Protein AF-A0A1M6CKC0-F1 (afdb_monomer_lite)

Foldseek 3Di:
DWDWDWDDDPFKTKTKTWDWDQDPVRKIKIKIKIWMWTHPDDPDPDDTDTPDMDMDIDIGHDDPDD

pLDDT: mean 73.11, std 14.07, range [48.78, 91.75]

Secondary structure (DSSP, 8-state):
---EEEEE-SSEEEEEEEEEEE-TTS-EEEEEEEEEEEE--TTSTT-EEEEEEEEEEEEE------

Organism: NCBI:txid1120997

Sequence (66 aa):
MIKEIYAKSEDITFIMVESEQRLPNGMMELRQSLVGWYYGFPNEANTRAFMGKFEAVCEYELEDEE

Radius of gyration: 16.89 Å; chains: 1; bounding box: 51×16×40 Å

Structure (mmCIF, N/CA/C/O backbone):
data_AF-A0A1M6CKC0-F1
#
_entry.id   AF-A0A1M6CKC0-F1
#
loop_
_atom_site.group_PDB
_atom_site.id
_atom_site.type_symbol
_atom_site.label_atom_id
_atom_site.label_alt_id
_atom_site.label_comp_id
_atom_site.label_asym_id
_atom_site.label_entity_id
_atom_site.label_seq_id
_atom_site.pdbx_PDB_ins_code
_atom_site.Cartn_x
_atom_site.Cartn_y
_atom_site.Cartn_z
_atom_site.occupancy
_atom_site.B_iso_or_equiv
_atom_site.auth_seq_id
_atom_site.auth_comp_id
_atom_site.auth_asym_id
_atom_site.auth_atom_id
_atom_site.pdbx_PDB_model_num
ATOM 1 N N . MET A 1 1 ? -6.370 -6.404 7.445 1.00 51.78 1 MET A N 1
ATOM 2 C CA . MET A 1 1 ? -5.980 -7.365 6.385 1.00 51.78 1 MET A CA 1
ATOM 3 C C . MET A 1 1 ? -5.144 -6.603 5.370 1.00 51.78 1 MET A C 1
ATOM 5 O O . MET A 1 1 ? -5.607 -5.551 4.967 1.00 51.78 1 MET A O 1
ATOM 9 N N . ILE A 1 2 ? -3.945 -7.067 5.002 1.00 48.94 2 ILE A N 1
ATOM 10 C CA . ILE A 1 2 ? -3.148 -6.424 3.943 1.00 48.94 2 ILE A CA 1
ATOM 11 C C . ILE A 1 2 ? -3.472 -7.121 2.623 1.00 48.94 2 ILE A C 1
ATOM 13 O O . ILE A 1 2 ? -3.229 -8.320 2.500 1.00 48.94 2 ILE A O 1
ATOM 17 N N . LYS A 1 3 ? -4.043 -6.393 1.657 1.00 55.22 3 LYS A N 1
ATOM 18 C CA . LYS A 1 3 ? -4.175 -6.864 0.273 1.00 55.22 3 LYS A CA 1
ATOM 19 C C . LYS A 1 3 ? -3.081 -6.228 -0.568 1.00 55.22 3 LYS A C 1
ATOM 21 O O . LYS A 1 3 ? -3.060 -5.011 -0.709 1.00 55.22 3 LYS A O 1
ATOM 26 N N . GLU A 1 4 ? -2.192 -7.055 -1.109 1.00 54.44 4 GLU A N 1
ATOM 27 C CA . GLU A 1 4 ? -1.141 -6.627 -2.030 1.00 54.44 4 GLU A CA 1
ATOM 28 C C . GLU A 1 4 ? -1.611 -6.853 -3.470 1.00 54.44 4 GLU A C 1
ATOM 30 O O . GLU A 1 4 ? -1.737 -7.992 -3.923 1.00 54.44 4 GLU A O 1
ATOM 35 N N . ILE A 1 5 ? -1.905 -5.770 -4.195 1.00 55.94 5 ILE A N 1
ATOM 36 C CA . ILE A 1 5 ? -2.222 -5.843 -5.629 1.00 55.94 5 ILE A CA 1
ATOM 37 C C . ILE A 1 5 ? -0.956 -5.521 -6.412 1.00 55.94 5 ILE A C 1
ATOM 39 O O . ILE A 1 5 ? -0.476 -4.387 -6.388 1.00 55.94 5 ILE A O 1
ATOM 43 N N . TYR A 1 6 ? -0.440 -6.528 -7.114 1.00 55.91 6 TYR A N 1
ATOM 44 C CA . TYR A 1 6 ? 0.719 -6.397 -7.985 1.00 55.91 6 TYR A CA 1
ATOM 45 C C . TYR A 1 6 ? 0.266 -6.191 -9.427 1.00 55.91 6 TYR A C 1
ATOM 47 O O . TYR A 1 6 ? -0.246 -7.108 -10.068 1.00 55.91 6 TYR A O 1
ATOM 55 N N . ALA A 1 7 ? 0.498 -4.993 -9.956 1.00 56.22 7 ALA A N 1
ATOM 56 C CA . ALA A 1 7 ? 0.453 -4.741 -11.390 1.00 56.22 7 ALA A CA 1
ATOM 57 C C . ALA A 1 7 ? 1.892 -4.585 -11.885 1.00 56.22 7 ALA A C 1
ATOM 59 O O . ALA A 1 7 ? 2.617 -3.696 -11.430 1.00 56.22 7 ALA A O 1
ATOM 60 N N . LYS A 1 8 ? 2.311 -5.478 -12.786 1.00 55.00 8 LYS A N 1
ATOM 61 C CA . LYS A 1 8 ? 3.625 -5.445 -13.428 1.00 55.00 8 LYS A CA 1
ATOM 62 C C . LYS A 1 8 ? 3.437 -5.120 -14.908 1.00 55.00 8 LYS A C 1
ATOM 64 O O . LYS A 1 8 ? 2.892 -5.942 -15.640 1.00 55.00 8 LYS A O 1
ATOM 69 N N . SER A 1 9 ? 3.886 -3.945 -15.339 1.00 62.62 9 SER A N 1
ATOM 70 C CA . SER A 1 9 ? 4.308 -3.753 -16.732 1.00 62.62 9 SER A CA 1
ATOM 71 C C . SER A 1 9 ? 5.811 -4.038 -16.820 1.00 62.62 9 SER A C 1
ATOM 73 O O . SER A 1 9 ? 6.463 -4.192 -15.785 1.00 62.62 9 SER A O 1
ATOM 75 N N . GLU A 1 10 ? 6.371 -4.160 -18.026 1.00 63.19 10 GLU A N 1
ATOM 76 C CA . GLU A 1 10 ? 7.800 -4.481 -18.207 1.00 63.19 10 GLU A CA 1
ATOM 77 C C . GLU A 1 10 ? 8.727 -3.531 -17.427 1.00 63.19 10 GLU A C 1
ATOM 79 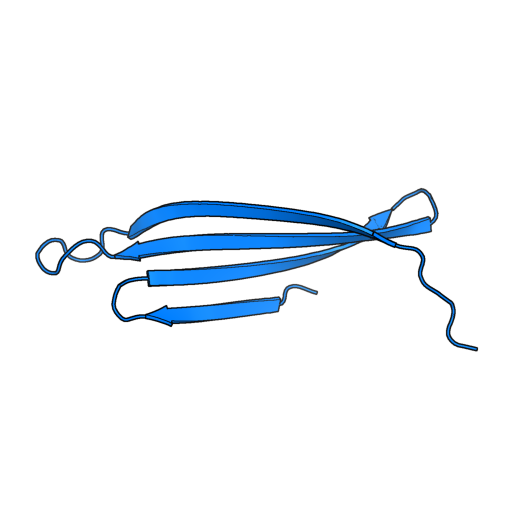O O . GLU A 1 10 ? 9.744 -3.981 -16.902 1.00 63.19 10 GLU A O 1
ATOM 84 N N . ASP A 1 11 ? 8.294 -2.283 -17.214 1.00 64.19 11 ASP A N 1
ATOM 85 C CA . ASP A 1 11 ? 9.106 -1.244 -16.581 1.00 64.19 11 ASP A CA 1
ATOM 86 C C . ASP A 1 11 ? 8.534 -0.689 -15.268 1.00 64.19 11 ASP A C 1
ATOM 88 O O . ASP A 1 11 ? 9.209 0.083 -14.594 1.00 64.19 11 ASP A O 1
ATOM 92 N N . ILE A 1 12 ? 7.301 -1.033 -14.873 1.00 65.75 12 ILE A N 1
ATOM 93 C CA . ILE A 1 12 ? 6.658 -0.445 -13.685 1.00 65.75 12 ILE A CA 1
ATOM 94 C C . ILE A 1 12 ? 6.084 -1.531 -12.777 1.00 65.75 12 ILE A C 1
ATOM 96 O O . ILE A 1 12 ? 5.359 -2.425 -13.214 1.00 65.75 12 ILE A O 1
ATOM 100 N N . THR A 1 13 ? 6.388 -1.434 -11.483 1.00 72.31 13 THR A N 1
ATOM 101 C CA . THR A 1 13 ? 5.751 -2.230 -10.427 1.00 72.31 13 THR A CA 1
ATOM 102 C C . THR A 1 13 ? 4.974 -1.320 -9.496 1.00 72.31 13 THR A C 1
ATOM 104 O 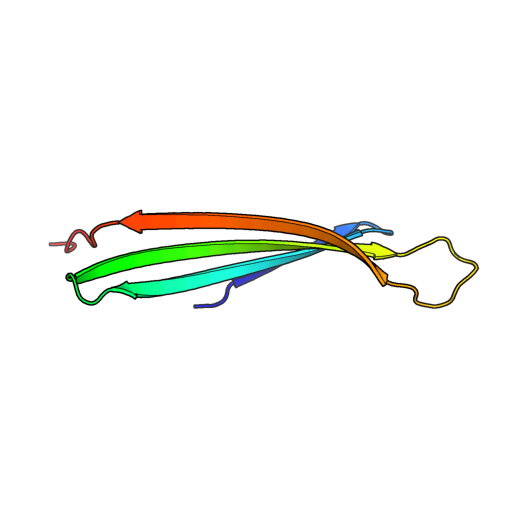O . THR A 1 13 ? 5.533 -0.362 -8.963 1.00 72.31 13 THR A O 1
ATOM 107 N N . PHE A 1 14 ? 3.712 -1.664 -9.252 1.00 70.19 14 PHE A N 1
ATOM 108 C CA . PHE A 1 14 ? 2.903 -1.054 -8.203 1.00 70.19 14 PHE A CA 1
ATOM 109 C C . PHE A 1 14 ? 2.607 -2.061 -7.096 1.00 70.19 14 PHE A C 1
ATOM 111 O O . PHE A 1 14 ? 2.359 -3.234 -7.376 1.00 70.19 14 PHE A O 1
ATOM 118 N N . ILE A 1 15 ? 2.614 -1.582 -5.855 1.00 77.19 15 ILE A N 1
ATOM 119 C CA . ILE A 1 15 ? 2.108 -2.298 -4.687 1.00 77.19 15 ILE A CA 1
ATOM 120 C C . ILE A 1 15 ? 1.006 -1.438 -4.084 1.00 77.19 15 ILE A C 1
ATOM 122 O O . ILE A 1 15 ? 1.253 -0.306 -3.661 1.00 77.19 15 ILE A O 1
ATOM 126 N N . MET A 1 16 ? -0.208 -1.975 -4.062 1.00 80.94 16 MET A N 1
ATOM 127 C CA . MET A 1 16 ? -1.278 -1.444 -3.226 1.00 80.94 16 MET A CA 1
ATOM 128 C C . MET A 1 16 ? -1.189 -2.090 -1.847 1.00 80.94 16 MET A C 1
ATOM 130 O O . MET A 1 16 ? -1.002 -3.296 -1.764 1.00 80.94 16 MET A O 1
ATOM 134 N N . VAL A 1 17 ? -1.304 -1.297 -0.790 1.00 82.69 17 VAL A N 1
ATOM 135 C CA . VAL A 1 17 ? -1.374 -1.757 0.595 1.00 82.69 17 VAL A CA 1
ATOM 136 C C . VAL A 1 17 ? -2.670 -1.223 1.174 1.00 82.69 17 VAL A C 1
ATOM 138 O O . VAL A 1 17 ? -2.858 -0.011 1.254 1.00 82.69 17 VAL A O 1
ATOM 141 N N . GLU A 1 18 ? -3.557 -2.123 1.573 1.00 88.12 18 GLU A N 1
ATOM 142 C CA . GLU A 1 18 ? -4.762 -1.780 2.327 1.00 88.12 18 GLU A CA 1
ATOM 143 C C . GLU A 1 18 ? -4.552 -2.112 3.805 1.00 88.12 18 GLU A C 1
ATOM 145 O O . GLU A 1 18 ? -4.009 -3.165 4.143 1.00 88.12 18 GLU A O 1
ATOM 150 N N . SER A 1 19 ? -4.978 -1.230 4.700 1.00 87.06 19 SER A N 1
ATOM 151 C CA . SER A 1 19 ? -5.021 -1.502 6.133 1.00 87.06 19 SER A CA 1
ATOM 152 C C . SER A 1 19 ? -6.299 -0.946 6.726 1.00 87.06 19 SER A C 1
ATOM 154 O O . SER A 1 19 ? -6.671 0.189 6.446 1.00 87.06 19 SER A O 1
ATOM 156 N N . GLU A 1 20 ? -6.924 -1.737 7.581 1.00 90.69 20 GLU A N 1
ATOM 157 C CA . GLU A 1 20 ? -8.164 -1.393 8.258 1.00 90.69 20 GLU A CA 1
ATOM 158 C C . GLU A 1 20 ? -7.923 -1.469 9.767 1.00 90.69 20 GLU A C 1
ATOM 160 O O . GLU A 1 20 ? -7.303 -2.430 10.242 1.00 90.69 20 GLU A O 1
ATOM 165 N N . GLN A 1 21 ? -8.370 -0.457 10.508 1.00 90.19 21 GLN A N 1
ATOM 166 C CA . GLN A 1 21 ? -8.233 -0.394 11.961 1.00 90.19 21 GLN A CA 1
ATOM 167 C C . GLN A 1 21 ? -9.496 0.152 12.623 1.00 90.19 21 GLN A C 1
ATOM 169 O O . GLN A 1 21 ? -10.164 1.027 12.080 1.00 90.19 21 GLN A O 1
ATOM 174 N N . ARG A 1 22 ? -9.793 -0.334 13.831 1.00 91.69 22 ARG A N 1
ATOM 175 C CA . ARG A 1 22 ? -10.865 0.216 14.663 1.00 91.69 22 ARG A CA 1
ATOM 176 C C . ARG A 1 22 ? -10.342 1.396 15.475 1.00 91.69 22 ARG A C 1
ATOM 178 O O . ARG A 1 22 ? -9.343 1.266 16.183 1.00 91.69 22 ARG A O 1
ATOM 185 N N . LEU A 1 23 ? -11.027 2.526 15.389 1.00 89.38 23 LEU A N 1
ATOM 186 C CA . LEU A 1 23 ? -10.704 3.752 16.102 1.00 89.38 23 LEU A CA 1
ATOM 187 C C . LEU A 1 23 ? -11.284 3.743 17.531 1.00 89.38 23 LEU A C 1
ATOM 189 O O . LEU A 1 23 ? -12.277 3.061 17.800 1.00 89.38 23 LEU A O 1
ATOM 193 N N . PRO A 1 24 ? -10.714 4.528 18.471 1.00 91.75 24 PRO A N 1
ATOM 194 C CA . PRO A 1 24 ? -11.212 4.604 19.849 1.00 91.75 24 PRO A CA 1
ATOM 195 C C . PRO A 1 24 ? -12.663 5.088 19.979 1.00 91.75 24 PRO A C 1
ATOM 197 O O . PRO A 1 24 ? -13.316 4.792 20.974 1.00 91.75 24 PRO A O 1
ATOM 200 N N . ASN A 1 25 ? -13.165 5.828 18.986 1.00 90.25 25 ASN A N 1
ATOM 201 C CA . ASN A 1 25 ? -14.548 6.308 18.920 1.00 90.25 25 ASN A CA 1
ATOM 202 C C . ASN A 1 25 ? -15.537 5.250 18.388 1.00 90.25 25 ASN A C 1
ATOM 204 O O . ASN A 1 25 ? -16.717 5.549 18.249 1.00 90.25 25 ASN A O 1
ATOM 208 N N . GLY A 1 26 ? -15.073 4.031 18.094 1.00 87.19 26 GLY A N 1
ATOM 209 C CA . GLY A 1 26 ? -15.901 2.935 17.595 1.00 87.19 26 GLY A CA 1
ATOM 210 C C . GLY A 1 26 ? -16.011 2.854 16.071 1.00 87.19 26 GLY A C 1
ATOM 211 O O . GLY A 1 26 ? -16.474 1.822 15.592 1.00 87.19 26 GLY A O 1
ATOM 212 N N . MET A 1 27 ? -15.541 3.865 15.333 1.00 89.81 27 MET A N 1
ATOM 213 C CA . MET A 1 27 ? -15.501 3.867 13.865 1.00 89.81 27 MET A CA 1
ATOM 214 C C . MET A 1 27 ? -14.385 2.966 13.319 1.00 89.81 27 MET A C 1
ATOM 216 O O . MET A 1 27 ? -13.472 2.564 14.046 1.00 89.81 27 MET A O 1
ATOM 220 N N . MET A 1 28 ? -14.432 2.683 12.021 1.00 91.44 28 MET A N 1
ATOM 221 C CA . MET A 1 28 ? -13.370 2.021 11.268 1.00 91.44 28 MET A CA 1
ATOM 222 C C . MET A 1 28 ? -12.634 3.033 10.394 1.00 91.44 28 MET A C 1
ATOM 224 O O . MET A 1 28 ? -13.261 3.869 9.755 1.00 91.44 28 MET A O 1
ATOM 228 N N . GLU A 1 29 ? -11.309 2.939 10.337 1.00 90.38 29 GLU A N 1
ATOM 229 C CA . GLU A 1 29 ? -10.470 3.638 9.362 1.00 90.38 29 GLU A CA 1
ATOM 230 C C . GLU A 1 29 ? -9.968 2.620 8.338 1.00 90.38 29 GLU A C 1
ATOM 232 O O . GLU A 1 29 ? -9.317 1.639 8.709 1.00 90.38 29 GLU A O 1
ATOM 237 N N . LEU A 1 30 ? -10.206 2.885 7.053 1.00 88.75 30 LEU A N 1
ATOM 238 C CA . LEU A 1 30 ? -9.551 2.200 5.944 1.00 88.75 30 LEU A CA 1
ATOM 239 C C . LEU A 1 30 ? -8.533 3.138 5.305 1.00 88.75 30 LEU A C 1
ATOM 241 O O . LEU A 1 30 ? -8.851 4.234 4.837 1.00 88.75 30 LEU A O 1
ATOM 245 N N . ARG A 1 31 ? -7.297 2.657 5.238 1.00 87.94 31 ARG A N 1
ATOM 246 C CA . ARG A 1 31 ? -6.177 3.317 4.581 1.00 87.94 31 ARG A CA 1
ATOM 247 C C . ARG A 1 31 ? -5.725 2.490 3.391 1.00 87.94 31 ARG A C 1
ATOM 249 O O . ARG A 1 31 ? -5.421 1.308 3.530 1.00 87.94 31 ARG A O 1
ATOM 256 N N . GLN A 1 32 ? -5.641 3.136 2.236 1.00 86.44 32 GLN A N 1
ATOM 257 C CA . GLN A 1 32 ? -5.112 2.560 1.007 1.00 86.44 32 GLN A CA 1
ATOM 258 C C . GLN A 1 32 ? -3.881 3.357 0.579 1.00 86.44 32 GLN A C 1
ATOM 260 O O . GLN A 1 32 ? -3.945 4.576 0.413 1.00 86.44 32 GLN A O 1
ATOM 265 N N . SER A 1 33 ? -2.756 2.675 0.389 1.00 83.38 33 SER A N 1
ATOM 266 C CA . SER A 1 33 ? -1.512 3.262 -0.106 1.00 83.38 33 SER A CA 1
ATOM 267 C C . SER A 1 33 ? -1.108 2.590 -1.410 1.00 83.38 33 SER A C 1
ATOM 269 O O . SER A 1 33 ? -0.907 1.381 -1.445 1.00 83.38 33 SER A O 1
ATOM 271 N N . LEU A 1 34 ? -0.938 3.366 -2.478 1.00 80.88 34 LEU A N 1
ATOM 272 C CA . LEU A 1 34 ? -0.361 2.888 -3.732 1.00 80.88 34 LEU A CA 1
ATOM 273 C C . LEU A 1 34 ? 1.082 3.371 -3.829 1.00 80.88 34 LEU A C 1
ATOM 275 O O . LEU A 1 34 ? 1.332 4.578 -3.836 1.00 80.88 34 LEU A O 1
ATOM 279 N N . VAL A 1 35 ? 2.024 2.436 -3.924 1.00 80.19 35 VAL A N 1
ATOM 280 C CA . VAL A 1 35 ? 3.451 2.723 -4.083 1.00 80.19 35 VAL A CA 1
ATOM 281 C C . VAL A 1 35 ? 3.921 2.207 -5.437 1.00 80.19 35 VAL A C 1
ATOM 283 O O . VAL A 1 35 ? 3.735 1.032 -5.746 1.00 80.19 35 VAL A O 1
ATOM 2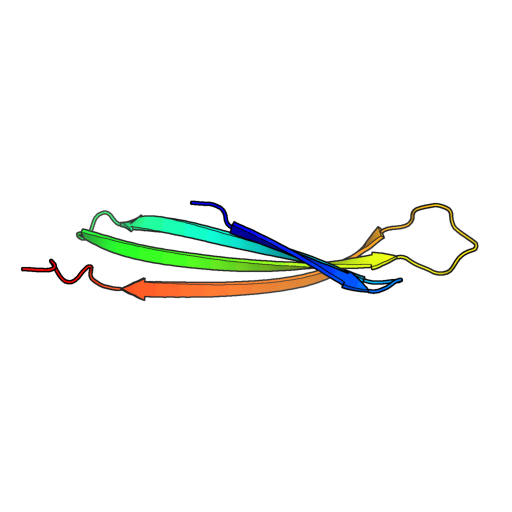86 N N . GLY A 1 36 ? 4.503 3.089 -6.251 1.00 76.94 36 GLY A N 1
ATOM 287 C CA . GLY A 1 36 ? 4.999 2.762 -7.590 1.00 76.94 36 GLY A CA 1
ATOM 288 C C . GLY A 1 36 ? 6.516 2.887 -7.710 1.00 76.94 36 GLY A C 1
ATOM 289 O O . GLY A 1 36 ? 7.110 3.858 -7.230 1.00 76.94 36 GLY A O 1
ATOM 290 N N . TRP A 1 37 ? 7.137 1.939 -8.411 1.00 74.00 37 TRP A N 1
ATOM 291 C CA . TRP A 1 37 ? 8.543 1.986 -8.810 1.00 74.00 37 TRP A CA 1
ATOM 292 C C . TRP A 1 37 ? 8.691 1.774 -10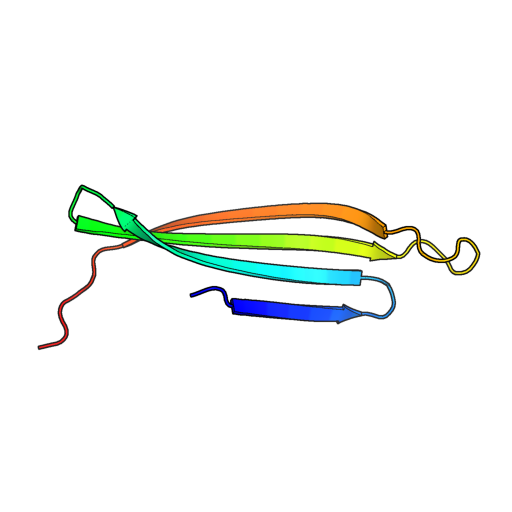.310 1.00 74.00 37 TRP A C 1
ATOM 294 O O . TRP A 1 37 ? 8.027 0.912 -10.885 1.00 74.00 37 TRP A O 1
ATOM 304 N N . TYR A 1 38 ? 9.623 2.513 -10.903 1.00 70.50 38 TYR A N 1
ATOM 305 C CA . TYR A 1 38 ? 10.065 2.345 -12.282 1.00 70.50 38 TYR A CA 1
ATOM 306 C C . TYR A 1 38 ? 11.404 1.603 -12.311 1.00 70.50 38 TYR A C 1
ATOM 308 O O . TYR A 1 38 ? 12.293 1.897 -11.505 1.00 70.50 38 TYR A O 1
ATOM 316 N N . TYR A 1 39 ? 11.560 0.670 -13.245 1.00 67.81 39 TYR A N 1
ATOM 317 C CA . TYR A 1 39 ? 12.846 0.093 -13.614 1.00 67.81 39 TYR A CA 1
ATOM 318 C C . TYR A 1 39 ? 13.473 0.969 -14.697 1.00 67.81 39 TYR A C 1
ATOM 320 O O . TYR A 1 39 ? 12.941 1.094 -15.796 1.00 67.81 39 TYR A O 1
ATOM 328 N N . GLY A 1 40 ? 14.597 1.607 -14.370 1.00 58.38 40 GLY A N 1
ATOM 329 C CA . GLY A 1 40 ? 15.372 2.364 -15.350 1.00 58.38 40 GLY A CA 1
ATOM 330 C C . GLY A 1 40 ? 15.991 1.439 -16.399 1.00 58.38 40 GLY A C 1
ATOM 331 O O . GLY A 1 40 ? 16.488 0.379 -16.039 1.00 58.38 40 GLY A O 1
ATOM 332 N N . PHE A 1 41 ? 15.926 1.867 -17.667 1.00 50.62 41 PHE A N 1
ATOM 333 C CA . PHE A 1 41 ? 16.559 1.355 -18.896 1.00 50.62 41 PHE A CA 1
ATOM 334 C C . PHE A 1 41 ? 17.612 0.219 -18.778 1.00 50.62 41 PHE A C 1
ATOM 336 O O . PHE A 1 41 ? 18.459 0.224 -17.887 1.00 50.62 41 PHE A O 1
ATOM 343 N N . PRO A 1 42 ? 17.693 -0.677 -19.786 1.00 51.31 42 PRO A N 1
ATOM 344 C CA . PRO A 1 42 ? 18.345 -1.996 -19.719 1.00 51.31 42 PRO A CA 1
ATOM 345 C C . PRO A 1 42 ? 19.872 -2.027 -19.490 1.00 51.31 42 PRO A C 1
ATOM 347 O O . PRO A 1 42 ? 20.449 -3.112 -19.465 1.00 51.31 42 PRO A O 1
ATOM 350 N N . ASN A 1 43 ? 20.539 -0.885 -19.303 1.00 51.88 43 ASN A N 1
ATOM 351 C CA . ASN A 1 43 ? 21.993 -0.808 -19.126 1.00 51.88 43 ASN A CA 1
ATOM 352 C C . ASN A 1 43 ? 22.449 -0.649 -17.667 1.00 51.88 43 ASN A C 1
ATOM 354 O O . ASN A 1 43 ? 23.646 -0.736 -17.404 1.00 51.88 43 ASN A O 1
ATOM 358 N N . GLU A 1 44 ? 21.532 -0.474 -16.714 1.00 48.78 44 GLU A N 1
ATOM 359 C CA . GLU A 1 44 ? 21.853 -0.492 -15.287 1.00 48.78 44 GLU A CA 1
ATOM 360 C C . GLU A 1 44 ? 21.076 -1.617 -14.615 1.00 48.78 44 GLU A C 1
ATOM 362 O O . GLU A 1 44 ? 19.881 -1.518 -14.345 1.00 48.78 44 GLU A O 1
ATOM 367 N N . ALA A 1 45 ? 21.759 -2.734 -14.380 1.00 52.09 45 ALA A N 1
ATOM 368 C CA . ALA A 1 45 ? 21.185 -3.894 -13.725 1.00 52.09 45 ALA A CA 1
ATOM 369 C C . ALA A 1 45 ? 20.590 -3.509 -12.352 1.00 52.09 45 ALA A C 1
ATOM 371 O O . ALA A 1 45 ? 21.303 -3.427 -11.355 1.00 52.09 45 ALA A O 1
ATOM 372 N N . ASN A 1 46 ? 19.262 -3.361 -12.306 1.00 56.28 46 ASN A N 1
ATOM 373 C CA . ASN A 1 46 ? 18.415 -3.261 -11.110 1.00 56.28 46 ASN A CA 1
ATOM 374 C C . ASN A 1 46 ? 18.300 -1.895 -10.405 1.00 56.28 46 ASN A C 1
ATOM 376 O O . ASN A 1 46 ? 18.077 -1.863 -9.192 1.00 56.28 46 ASN A O 1
ATOM 380 N N . THR A 1 47 ? 18.346 -0.766 -11.115 1.00 59.62 47 THR A N 1
ATOM 381 C CA . THR A 1 47 ? 17.969 0.518 -10.494 1.00 59.62 47 THR A CA 1
ATOM 382 C C . THR A 1 47 ? 16.438 0.649 -10.416 1.00 59.62 47 THR A C 1
ATOM 384 O O . THR A 1 47 ? 15.767 0.847 -11.429 1.00 59.62 47 THR A O 1
ATOM 387 N N . ARG A 1 48 ? 15.868 0.541 -9.203 1.00 65.06 48 ARG A N 1
ATOM 388 C CA . ARG A 1 48 ? 14.466 0.905 -8.915 1.00 65.06 48 ARG A CA 1
ATOM 389 C C . ARG A 1 48 ? 14.396 2.383 -8.538 1.00 65.06 48 ARG A C 1
ATOM 391 O O . ARG A 1 48 ? 14.937 2.772 -7.506 1.00 65.06 48 ARG A O 1
ATOM 398 N N . ALA A 1 49 ? 13.693 3.190 -9.325 1.00 65.19 49 ALA A N 1
ATOM 399 C CA . ALA A 1 49 ? 13.386 4.575 -8.979 1.00 65.19 49 ALA A CA 1
ATOM 400 C C . ALA A 1 49 ? 11.974 4.667 -8.378 1.00 65.19 49 ALA A C 1
ATOM 402 O O . ALA A 1 49 ? 11.020 4.1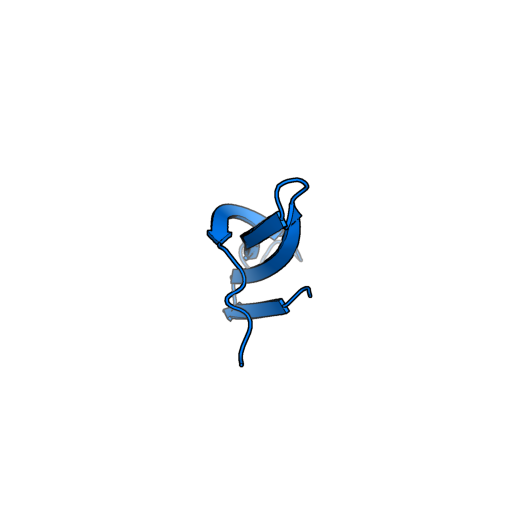34 -8.944 1.00 65.19 49 ALA A O 1
ATOM 403 N N . PHE A 1 50 ? 11.827 5.330 -7.226 1.00 72.25 50 PHE A N 1
ATOM 404 C CA . PHE A 1 50 ? 10.514 5.622 -6.639 1.00 72.25 50 PHE A CA 1
ATOM 405 C C . PHE A 1 50 ? 9.773 6.630 -7.525 1.00 72.25 50 PHE A C 1
ATOM 407 O O . PHE A 1 50 ? 10.266 7.735 -7.742 1.00 72.25 50 PHE A O 1
ATOM 414 N N . MET A 1 51 ? 8.603 6.246 -8.039 1.00 70.06 51 MET A N 1
ATOM 415 C CA . MET A 1 51 ? 7.787 7.113 -8.898 1.00 70.06 51 MET A CA 1
ATOM 416 C C . MET A 1 51 ? 6.834 7.989 -8.090 1.00 70.06 51 MET A C 1
ATOM 418 O O . MET A 1 51 ? 6.541 9.113 -8.490 1.00 70.06 51 MET A O 1
ATOM 422 N N . GLY A 1 52 ? 6.321 7.474 -6.971 1.00 70.38 52 GLY A N 1
ATOM 423 C CA . GLY A 1 52 ? 5.343 8.191 -6.168 1.00 70.38 52 GLY A CA 1
ATOM 424 C C . GLY A 1 52 ? 4.590 7.309 -5.181 1.00 70.38 52 GLY A C 1
ATOM 425 O O . GLY A 1 52 ? 4.614 6.076 -5.253 1.00 70.38 52 GLY A O 1
ATOM 426 N N . LYS A 1 53 ? 3.911 7.988 -4.254 1.00 79.81 53 LYS A N 1
ATOM 427 C CA . LYS A 1 53 ? 3.012 7.407 -3.260 1.00 79.81 53 LYS A CA 1
ATOM 428 C C . LYS A 1 53 ? 1.693 8.168 -3.301 1.00 79.81 53 LYS A C 1
ATOM 430 O O . LYS A 1 53 ? 1.698 9.392 -3.194 1.00 79.81 53 LYS A O 1
ATOM 435 N N . PHE A 1 54 ? 0.590 7.440 -3.420 1.00 79.25 54 PHE A N 1
ATOM 436 C CA . PHE A 1 54 ? -0.758 7.975 -3.241 1.00 79.25 54 PHE A CA 1
ATOM 437 C C . PHE A 1 54 ? -1.374 7.340 -2.000 1.00 79.25 54 PHE A C 1
ATOM 439 O O . PHE A 1 54 ? -1.255 6.130 -1.815 1.00 79.25 54 PHE A O 1
ATOM 446 N N . GLU A 1 55 ? -2.007 8.146 -1.152 1.00 84.12 55 GLU A N 1
ATOM 447 C CA . GLU A 1 55 ? -2.710 7.672 0.040 1.00 84.12 55 GLU A CA 1
ATOM 448 C C . GLU A 1 55 ? -4.145 8.184 0.042 1.00 84.12 55 GLU A C 1
ATOM 450 O O . GLU A 1 55 ? -4.383 9.373 -0.168 1.00 84.12 55 GLU A O 1
ATOM 455 N N . ALA A 1 56 ? -5.081 7.277 0.303 1.00 84.56 56 ALA A N 1
ATOM 456 C CA . ALA A 1 56 ? -6.470 7.583 0.598 1.00 84.56 56 ALA A CA 1
ATOM 457 C C . ALA A 1 56 ? -6.802 7.042 1.992 1.00 84.56 56 ALA A C 1
ATOM 459 O O . ALA A 1 56 ? -6.425 5.919 2.335 1.00 84.56 56 ALA A O 1
ATOM 460 N N . VAL A 1 57 ? -7.486 7.857 2.794 1.00 86.44 57 VAL A N 1
ATOM 461 C CA . VAL A 1 57 ? -7.963 7.493 4.131 1.00 86.44 57 VAL A CA 1
ATOM 462 C C . VAL A 1 57 ? -9.446 7.818 4.189 1.00 86.44 57 VAL A C 1
ATOM 464 O O . VAL A 1 57 ? -9.844 8.932 3.848 1.00 86.44 57 VAL A O 1
ATOM 467 N N . CYS A 1 58 ? -10.252 6.846 4.598 1.00 86.94 58 CYS A N 1
ATOM 468 C CA . CYS A 1 58 ? -11.671 7.039 4.863 1.00 86.94 58 CYS A CA 1
ATOM 469 C C . CYS A 1 58 ? -12.039 6.447 6.221 1.00 86.94 58 CYS A C 1
ATOM 471 O O . CYS A 1 58 ? -11.481 5.433 6.639 1.00 86.94 58 CYS A O 1
ATOM 473 N N . GLU A 1 59 ? -12.979 7.101 6.896 1.00 89.44 59 GLU A N 1
ATOM 474 C CA . GLU A 1 59 ? -13.579 6.622 8.136 1.00 89.44 59 GLU A CA 1
ATOM 475 C C . GLU A 1 59 ? -15.035 6.237 7.852 1.00 89.44 59 GLU A C 1
ATOM 477 O O . GLU A 1 59 ? -15.747 6.986 7.179 1.00 89.44 59 GLU A O 1
ATOM 482 N N . TYR A 1 60 ? -15.470 5.075 8.333 1.00 86.94 60 TYR A N 1
ATOM 483 C CA . TYR A 1 60 ? -16.849 4.600 8.199 1.00 86.94 60 TYR A CA 1
ATOM 484 C C . TYR A 1 60 ? -17.326 3.910 9.473 1.00 86.94 60 TYR A C 1
ATOM 486 O O . TYR A 1 60 ? -16.538 3.433 10.292 1.00 86.94 60 TYR A O 1
ATOM 494 N N . GLU A 1 61 ? -18.640 3.870 9.642 1.00 87.38 61 GLU A N 1
ATOM 495 C CA . GLU A 1 61 ? -19.298 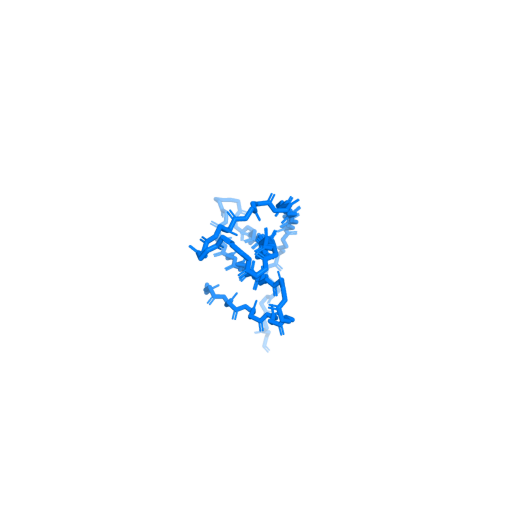3.097 10.690 1.00 87.38 61 GLU A CA 1
ATOM 496 C C . GLU A 1 61 ? -19.534 1.670 10.174 1.00 87.38 61 GLU A C 1
ATOM 498 O O . GLU A 1 61 ? -19.878 1.479 9.008 1.00 87.38 61 GLU A O 1
ATOM 503 N N . LEU A 1 62 ? -19.307 0.660 11.019 1.00 78.94 62 LEU A N 1
ATOM 504 C CA . LEU A 1 62 ? -19.765 -0.696 10.717 1.00 78.94 62 LEU A CA 1
ATOM 505 C C . LEU A 1 62 ? -21.272 -0.717 10.947 1.00 78.94 62 LEU A C 1
ATOM 507 O O . LEU A 1 62 ? -21.715 -0.562 12.084 1.00 78.94 62 LEU A O 1
ATOM 511 N N . GLU A 1 63 ? -22.043 -0.884 9.879 1.00 79.44 63 GLU A N 1
ATOM 512 C CA . GLU A 1 63 ? -23.440 -1.275 10.018 1.00 79.44 63 GLU A CA 1
ATOM 513 C C . GLU A 1 63 ? -23.450 -2.727 10.510 1.00 79.44 63 GLU A C 1
ATOM 515 O O . GLU A 1 63 ? -22.864 -3.607 9.875 1.00 79.44 63 GLU A O 1
ATOM 520 N N . ASP A 1 64 ? -24.044 -2.969 11.680 1.00 70.56 64 ASP A N 1
ATOM 521 C CA . ASP A 1 64 ? -24.294 -4.329 12.149 1.00 70.56 64 ASP A CA 1
ATOM 522 C C . ASP A 1 64 ? -25.257 -4.994 11.144 1.00 70.56 64 ASP A C 1
ATOM 524 O O . ASP A 1 64 ? -26.388 -4.538 10.970 1.00 70.56 64 ASP A O 1
ATOM 528 N N . GLU A 1 65 ? -24.804 -6.041 10.447 1.00 59.31 65 GLU A N 1
ATOM 529 C CA . GLU A 1 65 ? -25.693 -6.900 9.654 1.00 59.31 65 GLU A CA 1
ATOM 530 C C . GLU A 1 65 ? -26.624 -7.651 10.631 1.00 59.31 65 GLU A C 1
ATOM 532 O O . GLU A 1 65 ? -26.159 -8.516 11.379 1.00 59.31 65 GLU A O 1
ATOM 537 N N . GLU A 1 66 ? -27.914 -7.281 10.664 1.00 52.66 66 GLU A N 1
ATOM 538 C CA . GLU A 1 66 ? -28.987 -8.012 11.376 1.00 52.66 66 GLU A CA 1
ATOM 539 C C . GLU A 1 66 ? -29.179 -9.450 10.864 1.00 52.66 66 GLU A C 1
ATOM 541 O O . GLU A 1 66 ? -29.181 -9.668 9.628 1.00 52.66 66 GLU A O 1
#